Protein AF-A0A9P0JL86-F1 (afdb_monomer_lite)

Structure (mmCIF, N/CA/C/O backbone):
data_AF-A0A9P0JL86-F1
#
_entry.id   AF-A0A9P0JL86-F1
#
loop_
_atom_site.group_PDB
_atom_site.id
_atom_site.type_symbol
_atom_site.label_atom_id
_atom_site.label_alt_id
_atom_site.label_comp_id
_atom_site.label_asym_id
_atom_site.label_entity_id
_atom_site.label_seq_id
_atom_site.pdbx_PDB_ins_code
_atom_site.Cartn_x
_atom_site.Cartn_y
_atom_site.Cartn_z
_atom_site.occupancy
_atom_site.B_iso_or_equiv
_atom_site.auth_seq_id
_atom_site.auth_comp_id
_atom_site.auth_asym_id
_atom_site.auth_atom_id
_atom_site.pdbx_PDB_model_num
ATOM 1 N N . MET A 1 1 ? 15.431 -15.359 -10.790 1.00 41.41 1 MET A N 1
ATOM 2 C CA . MET A 1 1 ? 16.101 -15.589 -9.486 1.00 41.41 1 MET A CA 1
ATOM 3 C C . MET A 1 1 ? 15.650 -14.607 -8.384 1.00 41.41 1 MET A C 1
ATOM 5 O O . MET A 1 1 ? 16.242 -14.587 -7.319 1.00 41.41 1 MET A O 1
ATOM 9 N N . THR A 1 2 ? 14.563 -13.846 -8.585 1.00 38.72 2 THR A N 1
ATOM 10 C CA . THR A 1 2 ? 14.189 -12.687 -7.740 1.00 38.72 2 THR A CA 1
ATOM 11 C C . THR A 1 2 ? 13.014 -12.948 -6.786 1.00 38.72 2 THR A C 1
ATOM 13 O O . THR A 1 2 ? 12.894 -12.293 -5.760 1.00 38.72 2 THR A O 1
ATOM 16 N N . ARG A 1 3 ? 12.164 -13.950 -7.065 1.00 36.25 3 ARG A N 1
ATOM 17 C CA . ARG A 1 3 ? 10.960 -14.235 -6.254 1.00 36.25 3 ARG A CA 1
ATOM 18 C C . ARG A 1 3 ? 11.268 -14.796 -4.859 1.00 36.25 3 ARG A C 1
ATOM 20 O O . ARG A 1 3 ? 10.567 -14.469 -3.912 1.00 36.25 3 ARG A O 1
ATOM 27 N N . LYS A 1 4 ? 12.337 -15.592 -4.713 1.00 30.77 4 LYS A N 1
ATOM 28 C CA . LYS A 1 4 ? 12.736 -16.161 -3.411 1.00 30.77 4 LYS A CA 1
ATOM 29 C C . LYS A 1 4 ? 13.258 -15.094 -2.443 1.00 30.77 4 LYS A C 1
ATOM 31 O O . LYS A 1 4 ? 12.916 -15.156 -1.274 1.00 30.77 4 LYS A O 1
ATOM 36 N N . LEU A 1 5 ? 14.002 -14.092 -2.921 1.00 34.47 5 LEU A N 1
ATOM 37 C CA . LEU A 1 5 ? 14.502 -12.997 -2.077 1.00 34.47 5 LEU A CA 1
ATOM 38 C C . LEU A 1 5 ? 13.373 -12.122 -1.517 1.00 34.47 5 LEU A C 1
ATOM 40 O O . LEU A 1 5 ? 13.412 -11.780 -0.343 1.00 34.47 5 LEU A O 1
ATOM 44 N N . VAL A 1 6 ? 12.343 -11.822 -2.315 1.00 46.56 6 VAL A N 1
ATOM 45 C CA . VAL A 1 6 ? 11.200 -11.009 -1.858 1.00 46.56 6 VAL A CA 1
ATOM 46 C C . VAL A 1 6 ? 10.356 -11.763 -0.827 1.00 46.56 6 VAL A C 1
ATOM 48 O O . VAL A 1 6 ? 9.984 -11.198 0.196 1.00 46.56 6 VAL A O 1
ATOM 51 N N . THR A 1 7 ? 10.103 -13.060 -1.038 1.00 40.50 7 THR A N 1
ATOM 52 C CA . THR A 1 7 ? 9.406 -13.889 -0.041 1.00 40.50 7 THR A CA 1
ATOM 53 C C . THR A 1 7 ? 10.227 -14.055 1.236 1.00 40.50 7 THR A C 1
ATOM 55 O O . THR A 1 7 ? 9.654 -13.988 2.314 1.00 40.50 7 THR A O 1
ATOM 58 N N . ILE A 1 8 ? 11.551 -14.218 1.142 1.00 40.66 8 ILE A N 1
ATOM 59 C CA . ILE A 1 8 ? 12.434 -14.287 2.317 1.00 40.66 8 ILE A CA 1
ATOM 60 C C . ILE A 1 8 ? 12.463 -12.941 3.051 1.00 40.66 8 ILE A C 1
ATOM 62 O O . ILE A 1 8 ? 12.432 -12.936 4.271 1.00 40.66 8 ILE A O 1
ATOM 66 N N . MET A 1 9 ? 12.440 -11.804 2.350 1.00 49.81 9 MET A N 1
ATOM 67 C CA . MET A 1 9 ? 12.365 -10.485 2.986 1.00 49.81 9 MET A CA 1
ATOM 68 C C . MET A 1 9 ? 11.028 -10.290 3.714 1.00 49.81 9 MET A C 1
ATOM 70 O O . MET A 1 9 ? 11.031 -9.918 4.880 1.00 49.81 9 MET A O 1
ATOM 74 N N . ILE A 1 10 ? 9.895 -10.635 3.089 1.00 53.50 10 ILE A N 1
ATOM 75 C CA . ILE A 1 10 ? 8.572 -10.569 3.735 1.00 53.50 10 ILE A CA 1
ATOM 76 C C . ILE A 1 10 ? 8.460 -11.553 4.910 1.00 53.50 10 ILE A C 1
ATOM 78 O O . ILE A 1 10 ? 7.939 -11.179 5.954 1.00 53.50 10 ILE A O 1
ATOM 82 N N . VAL A 1 11 ? 8.965 -12.784 4.785 1.00 48.03 11 VAL A N 1
ATOM 83 C CA . VAL A 1 11 ? 8.927 -13.789 5.864 1.00 48.03 11 VAL A CA 1
ATOM 84 C C . VAL A 1 11 ? 9.895 -13.447 6.996 1.00 48.03 11 VAL A C 1
ATOM 86 O O . VAL A 1 11 ? 9.538 -13.643 8.149 1.00 48.03 11 VAL A O 1
ATOM 89 N N . SER A 1 12 ? 11.074 -12.890 6.716 1.00 46.94 12 SER A N 1
ATOM 90 C CA . SER A 1 12 ? 11.992 -12.412 7.759 1.00 46.94 12 SER A CA 1
ATOM 91 C C . SER A 1 12 ? 11.449 -11.168 8.462 1.00 46.94 12 SER A C 1
ATOM 93 O O . SER A 1 12 ? 11.545 -11.080 9.681 1.00 46.94 12 SER A O 1
ATOM 95 N N . ILE A 1 13 ? 10.801 -10.249 7.736 1.00 52.25 13 ILE A N 1
ATOM 96 C CA . ILE A 1 13 ? 10.115 -9.095 8.335 1.00 52.25 13 ILE A CA 1
ATOM 97 C C . ILE A 1 13 ? 8.924 -9.562 9.186 1.00 52.25 13 ILE A C 1
ATOM 99 O O . ILE A 1 13 ? 8.792 -9.107 10.315 1.00 52.25 13 ILE A O 1
ATOM 103 N N . LEU A 1 14 ? 8.105 -10.511 8.714 1.00 53.22 14 LEU A N 1
ATOM 104 C CA . LEU A 1 14 ? 6.992 -11.102 9.480 1.00 53.22 14 LEU A CA 1
ATOM 105 C C . LEU A 1 14 ? 7.470 -11.963 10.666 1.00 53.22 14 LEU A C 1
ATOM 107 O O . LEU A 1 14 ? 6.828 -11.991 11.712 1.00 53.22 14 LEU A O 1
ATOM 111 N N . GLY A 1 15 ? 8.604 -12.650 10.536 1.00 48.72 15 GLY A N 1
ATOM 112 C CA . GLY A 1 15 ? 9.222 -13.420 11.618 1.00 48.72 15 GLY A CA 1
ATOM 113 C C . GLY A 1 15 ? 9.741 -12.510 12.732 1.00 48.72 15 GLY A C 1
ATOM 114 O O . GLY A 1 15 ? 9.508 -12.776 13.909 1.00 48.72 15 GLY A O 1
ATOM 115 N N . SER A 1 16 ? 10.354 -11.380 12.371 1.00 43.84 16 SER A N 1
ATOM 116 C CA . SER A 1 16 ? 10.725 -10.322 13.318 1.00 43.84 16 SER A CA 1
ATOM 117 C C . SER A 1 16 ? 9.528 -9.483 13.795 1.00 43.84 16 SER A C 1
ATOM 119 O O . SER A 1 16 ? 9.604 -8.895 14.873 1.00 43.84 16 SER A O 1
ATOM 121 N N . MET A 1 17 ? 8.404 -9.469 13.065 1.00 45.88 17 MET A N 1
ATOM 122 C CA . MET A 1 17 ? 7.145 -8.808 13.455 1.00 45.88 17 MET A CA 1
ATOM 123 C C . MET A 1 17 ? 6.531 -9.425 14.720 1.00 45.88 17 MET A C 1
ATOM 125 O O . MET A 1 17 ? 5.893 -8.712 15.490 1.00 45.88 17 MET A O 1
ATOM 129 N N . LEU A 1 18 ? 6.774 -10.715 14.979 1.00 45.78 18 LEU A N 1
ATOM 130 C CA . LEU A 1 18 ? 6.405 -11.368 16.242 1.00 45.78 18 LEU A CA 1
ATOM 131 C C . LEU A 1 18 ? 7.387 -11.065 17.387 1.00 45.78 18 LEU A C 1
ATOM 133 O O . LEU A 1 18 ? 7.000 -11.147 18.548 1.00 45.78 18 LEU A O 1
ATOM 137 N N . LEU A 1 19 ? 8.640 -10.708 17.082 1.00 40.31 19 LEU A N 1
ATOM 138 C CA . LEU A 1 19 ? 9.713 -10.586 18.077 1.00 40.31 19 LEU A CA 1
ATOM 139 C C . LEU A 1 19 ? 9.953 -9.139 18.561 1.00 40.31 19 LEU A C 1
ATOM 141 O O . LEU A 1 19 ? 10.408 -8.951 19.683 1.00 40.31 19 LEU A O 1
ATOM 145 N N . ILE A 1 20 ? 9.647 -8.115 17.748 1.00 40.38 20 ILE A N 1
ATOM 146 C CA . ILE A 1 20 ? 9.993 -6.695 18.019 1.00 40.38 20 ILE A CA 1
ATOM 147 C C . ILE A 1 20 ? 8.745 -5.814 18.262 1.00 40.38 20 ILE A C 1
ATOM 149 O O . ILE A 1 20 ? 8.835 -4.595 18.358 1.00 40.38 20 ILE A O 1
ATOM 153 N N . SER A 1 21 ? 7.557 -6.399 18.456 1.00 47.81 21 SER A N 1
ATOM 154 C CA . SER A 1 21 ? 6.302 -5.660 18.730 1.00 47.81 21 SER A CA 1
ATOM 155 C C . SER A 1 21 ? 6.298 -4.833 20.041 1.00 47.81 21 SER A C 1
ATOM 157 O O . SER A 1 21 ? 5.250 -4.318 20.429 1.00 47.81 21 SER A O 1
ATOM 159 N N . GLY A 1 22 ? 7.432 -4.710 20.740 1.00 44.81 22 GLY A N 1
ATOM 160 C CA . GLY A 1 22 ? 7.537 -4.078 22.054 1.00 44.81 22 GLY A CA 1
ATOM 161 C C . GLY A 1 22 ? 8.251 -2.723 22.125 1.00 44.81 22 GLY A C 1
ATOM 162 O O . GLY A 1 22 ? 8.127 -2.076 23.161 1.00 44.81 22 GLY A O 1
ATOM 163 N N . GLN A 1 23 ? 8.983 -2.261 21.098 1.00 49.69 23 GLN A N 1
ATOM 164 C CA . GLN A 1 23 ? 9.814 -1.049 21.234 1.00 49.69 23 GLN A CA 1
ATOM 165 C C . GLN A 1 23 ? 9.760 -0.099 20.022 1.00 49.69 23 GLN A C 1
ATOM 167 O O . GLN A 1 23 ? 9.887 -0.557 18.888 1.00 49.69 23 GLN A O 1
ATOM 172 N N . PRO A 1 24 ? 9.573 1.222 20.238 1.00 46.50 24 PRO A N 1
ATOM 173 C CA . PRO A 1 24 ? 9.616 2.228 19.178 1.00 46.50 24 PRO A CA 1
ATOM 174 C C . PRO A 1 24 ? 11.054 2.501 18.678 1.00 46.50 24 PRO A C 1
ATOM 176 O O . PRO A 1 24 ? 11.984 2.452 19.488 1.00 46.50 24 PRO A O 1
ATOM 179 N N . PRO A 1 25 ? 11.246 2.861 17.387 1.00 54.84 25 PRO A N 1
ATOM 180 C CA . PRO A 1 25 ? 10.219 3.021 16.353 1.00 54.84 25 PRO A CA 1
ATOM 181 C C . PRO A 1 25 ? 9.699 1.676 15.835 1.00 54.84 25 PRO A C 1
ATOM 183 O O . PRO A 1 25 ? 10.445 0.714 15.673 1.00 54.84 25 PRO A O 1
ATOM 186 N N . SER A 1 26 ? 8.396 1.619 15.559 1.00 69.00 26 SER A N 1
ATOM 187 C CA . SER A 1 26 ? 7.781 0.409 15.003 1.00 69.00 26 SER A CA 1
ATOM 188 C C . SER A 1 26 ? 8.310 0.123 13.591 1.00 69.00 26 SER A C 1
ATOM 190 O O . SER A 1 26 ? 8.666 1.039 12.850 1.00 69.00 26 SER A O 1
ATOM 192 N N . VAL A 1 27 ? 8.308 -1.147 13.176 1.00 69.25 27 VAL A N 1
ATOM 193 C CA . VAL A 1 27 ? 8.761 -1.562 11.831 1.00 69.25 27 VAL A CA 1
ATOM 194 C C . VAL A 1 27 ? 8.044 -0.785 10.720 1.00 69.25 27 VAL A C 1
ATOM 196 O O . VAL A 1 27 ? 8.653 -0.432 9.715 1.00 69.25 27 VAL A O 1
ATOM 199 N N . LEU A 1 28 ? 6.766 -0.450 10.915 1.00 73.81 28 LEU A N 1
ATOM 200 C CA . LEU A 1 28 ? 6.014 0.372 9.971 1.00 73.81 28 LEU A CA 1
ATOM 201 C C . LEU A 1 28 ? 6.612 1.780 9.823 1.00 73.81 28 LEU A C 1
ATOM 203 O O . LEU A 1 28 ? 6.745 2.262 8.705 1.00 73.81 28 LEU A O 1
ATOM 207 N N . GLN A 1 29 ? 7.034 2.414 10.919 1.00 76.06 29 GLN A N 1
ATOM 208 C CA . GLN A 1 29 ? 7.706 3.718 10.855 1.00 76.06 29 GLN A CA 1
ATOM 209 C C . GLN A 1 29 ? 9.051 3.624 10.134 1.00 76.06 29 GLN A C 1
ATOM 211 O O . GLN A 1 29 ? 9.385 4.511 9.353 1.00 76.06 29 GLN A O 1
ATOM 216 N N . GLN A 1 30 ? 9.802 2.534 10.332 1.00 76.56 30 GLN A N 1
ATOM 217 C CA . GLN A 1 30 ? 11.045 2.304 9.588 1.00 76.56 30 GLN A CA 1
ATOM 218 C C . GLN A 1 30 ? 10.792 2.137 8.084 1.00 76.56 30 GLN A C 1
ATOM 220 O O . GLN A 1 30 ? 11.548 2.681 7.283 1.00 76.56 30 GLN A O 1
ATOM 225 N N . LEU A 1 31 ? 9.722 1.434 7.694 1.00 77.94 31 LEU A N 1
ATOM 226 C CA . LEU A 1 31 ? 9.313 1.306 6.292 1.00 77.94 31 LEU A CA 1
ATOM 227 C C . LEU A 1 31 ? 8.857 2.648 5.699 1.00 77.94 31 LEU A C 1
ATOM 229 O O . LEU A 1 31 ? 9.196 2.947 4.557 1.00 77.94 31 LEU A O 1
ATOM 233 N N . CYS A 1 32 ? 8.135 3.474 6.461 1.00 78.62 32 CYS A N 1
ATOM 234 C CA . CYS A 1 32 ? 7.745 4.818 6.025 1.00 78.62 32 CYS A CA 1
ATOM 235 C C . CYS A 1 32 ? 8.935 5.788 5.940 1.00 78.62 32 CYS A C 1
ATOM 237 O O . CYS A 1 32 ? 8.934 6.672 5.092 1.00 78.62 32 CYS A O 1
ATOM 239 N N . SER A 1 33 ? 9.965 5.595 6.771 1.00 80.06 33 SER A N 1
ATOM 240 C CA . SER A 1 33 ? 11.215 6.372 6.757 1.00 80.06 33 SER A CA 1
ATOM 241 C C . SER A 1 33 ? 12.189 5.960 5.645 1.00 80.06 33 SER A C 1
ATOM 243 O O . SER A 1 33 ? 13.289 6.512 5.561 1.00 80.06 33 SER A O 1
ATOM 245 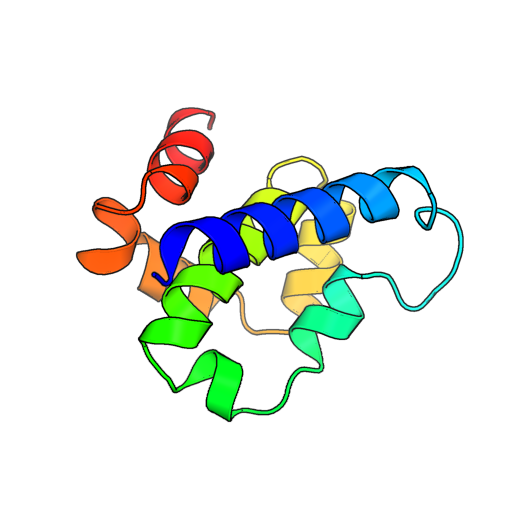N N . LEU A 1 34 ? 11.838 4.98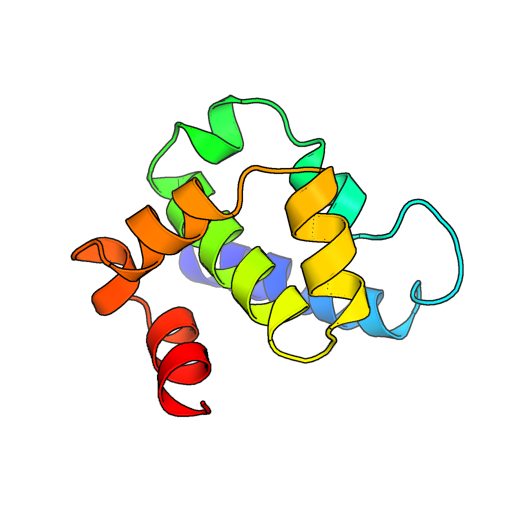0 4.802 1.00 81.31 34 LEU A N 1
ATOM 246 C CA . LEU A 1 34 ? 12.676 4.601 3.667 1.00 81.31 34 LEU A CA 1
ATOM 247 C C . LEU A 1 34 ? 12.860 5.784 2.702 1.00 81.31 34 LEU A C 1
ATOM 249 O O . LEU A 1 34 ? 11.970 6.619 2.547 1.00 81.31 34 LEU A O 1
ATOM 253 N N . PRO A 1 35 ? 14.011 5.877 2.020 1.00 80.94 35 PRO A N 1
ATOM 254 C CA . PRO A 1 35 ? 14.257 6.985 1.115 1.00 80.94 35 PRO A CA 1
ATOM 255 C C . PRO A 1 35 ? 13.318 6.935 -0.099 1.00 80.94 35 PRO A C 1
ATOM 257 O O . PRO A 1 35 ? 12.884 5.870 -0.543 1.00 80.94 35 PRO A O 1
ATOM 260 N N . PHE A 1 36 ? 13.067 8.104 -0.691 1.00 79.50 36 PHE A N 1
ATOM 261 C CA . PHE A 1 36 ? 12.137 8.306 -1.810 1.00 79.50 36 PHE A CA 1
ATOM 262 C C . PHE A 1 36 ? 12.219 7.291 -2.977 1.00 79.50 36 PHE A C 1
ATOM 264 O O . PHE A 1 36 ? 11.166 6.941 -3.515 1.00 79.50 36 PHE A O 1
ATOM 271 N N . PRO A 1 37 ? 13.393 6.744 -3.367 1.00 76.81 37 PRO A N 1
ATOM 272 C CA . PRO A 1 37 ? 13.473 5.729 -4.418 1.00 76.81 37 PRO A CA 1
ATOM 273 C C . PRO A 1 37 ? 12.629 4.480 -4.144 1.00 76.81 37 PRO A C 1
ATOM 275 O O . PRO A 1 37 ? 12.129 3.879 -5.086 1.00 76.81 37 PRO A O 1
ATOM 278 N N . TYR A 1 38 ? 12.406 4.109 -2.882 1.00 80.94 38 TYR A N 1
ATOM 279 C CA . TYR A 1 38 ? 11.550 2.968 -2.544 1.00 80.94 38 TYR A CA 1
ATOM 280 C C . TYR A 1 38 ? 10.076 3.209 -2.882 1.00 80.94 38 TYR A C 1
ATOM 282 O O . TYR A 1 38 ? 9.342 2.261 -3.150 1.00 80.94 38 TYR A O 1
ATOM 290 N N . PHE A 1 39 ? 9.664 4.475 -2.906 1.00 82.56 39 PHE A N 1
ATOM 291 C CA . PHE A 1 39 ? 8.320 4.895 -3.282 1.00 82.56 39 PHE A CA 1
ATOM 292 C C . PHE A 1 39 ? 8.208 5.215 -4.775 1.00 82.56 39 PHE A C 1
ATOM 294 O O . PHE A 1 39 ? 7.146 5.045 -5.355 1.00 82.56 39 PHE A O 1
ATOM 301 N N . SER A 1 40 ? 9.296 5.645 -5.415 1.00 82.50 40 SER A N 1
ATOM 302 C CA . SER A 1 40 ? 9.282 6.025 -6.836 1.00 82.50 40 SER A CA 1
ATOM 303 C C . SER A 1 40 ? 9.613 4.898 -7.805 1.00 82.50 40 SER A C 1
ATOM 305 O O . SER A 1 40 ? 9.197 4.939 -8.959 1.00 82.50 40 SER A O 1
ATOM 307 N N . VAL A 1 41 ? 10.392 3.903 -7.382 1.00 84.94 41 VAL A N 1
ATOM 308 C CA . VAL A 1 41 ? 10.782 2.790 -8.249 1.00 84.94 41 VAL A CA 1
ATOM 309 C C . VAL A 1 41 ? 9.680 1.742 -8.227 1.00 84.94 41 VAL A C 1
ATOM 311 O O . VAL A 1 41 ? 9.447 1.125 -7.191 1.00 84.94 41 VAL A O 1
ATOM 314 N N . GLU A 1 42 ? 9.062 1.496 -9.384 1.00 82.12 42 GLU A N 1
ATOM 315 C CA . GLU A 1 42 ? 7.947 0.553 -9.551 1.00 82.12 42 GLU A CA 1
ATOM 316 C C . GLU A 1 42 ? 8.225 -0.813 -8.908 1.00 82.12 42 GLU A C 1
ATOM 318 O O . GLU A 1 42 ? 7.401 -1.333 -8.172 1.00 82.12 42 GLU A O 1
ATOM 323 N N . SER A 1 43 ? 9.420 -1.379 -9.085 1.00 82.44 43 SER A N 1
ATOM 324 C CA . SER A 1 43 ? 9.759 -2.689 -8.513 1.00 82.44 43 SER A CA 1
ATOM 325 C C . SER A 1 43 ? 9.863 -2.705 -6.982 1.00 82.44 43 SER A C 1
ATOM 327 O O . SER A 1 43 ? 9.584 -3.736 -6.368 1.00 82.44 43 SER A O 1
ATOM 329 N N . LEU A 1 44 ? 10.252 -1.588 -6.360 1.00 82.88 44 LEU A N 1
ATOM 330 C CA . LEU A 1 44 ? 10.329 -1.450 -4.903 1.00 82.88 44 LEU A CA 1
ATOM 331 C C . LEU A 1 44 ? 8.954 -1.129 -4.323 1.00 82.88 44 LEU A C 1
ATOM 333 O O . LEU A 1 44 ? 8.530 -1.761 -3.355 1.00 82.88 44 LEU A O 1
ATOM 337 N N . SER A 1 45 ? 8.237 -0.203 -4.953 1.00 84.44 45 SER A N 1
ATOM 338 C CA . SER A 1 45 ? 6.913 0.237 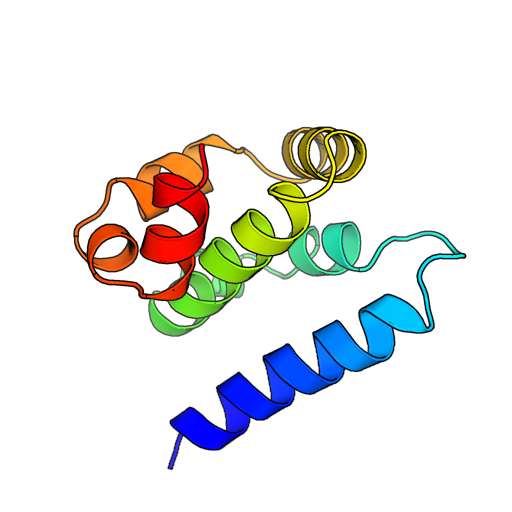-4.536 1.00 84.44 45 SER A CA 1
ATOM 339 C C . SER A 1 45 ? 5.878 -0.890 -4.664 1.00 84.44 45 SER A C 1
ATOM 341 O O . SER A 1 45 ? 5.066 -1.091 -3.759 1.00 84.44 45 SER A O 1
ATOM 343 N N . TYR A 1 46 ? 6.018 -1.744 -5.686 1.00 84.00 46 TYR A N 1
ATOM 344 C CA . TYR A 1 46 ? 5.222 -2.961 -5.886 1.00 84.00 46 TYR A CA 1
ATOM 345 C C . TYR A 1 46 ? 5.382 -3.999 -4.766 1.00 84.00 46 TYR A C 1
ATOM 347 O O . TYR A 1 46 ? 4.533 -4.872 -4.617 1.00 84.00 46 TYR A O 1
ATOM 355 N N . VAL A 1 47 ? 6.439 -3.915 -3.953 1.00 81.38 47 VAL A N 1
ATOM 356 C CA . VAL A 1 47 ? 6.617 -4.751 -2.752 1.00 81.38 47 VAL A CA 1
ATOM 357 C C . VAL A 1 47 ? 6.263 -3.969 -1.487 1.00 81.38 47 VAL A C 1
ATOM 359 O O . VAL A 1 47 ? 5.606 -4.502 -0.590 1.00 81.38 47 VAL A O 1
ATOM 362 N N . LEU A 1 48 ? 6.670 -2.703 -1.408 1.00 83.62 48 LEU A N 1
ATOM 363 C CA . LEU A 1 48 ? 6.504 -1.861 -0.229 1.00 83.62 48 LEU A CA 1
ATOM 364 C C . LEU A 1 48 ? 5.032 -1.556 0.059 1.00 83.62 48 LEU A C 1
ATOM 366 O O . LEU A 1 48 ? 4.566 -1.794 1.172 1.00 83.62 48 LEU A O 1
ATOM 370 N N . TYR A 1 49 ? 4.278 -1.094 -0.938 1.00 86.38 49 TYR A N 1
ATOM 371 C CA . TYR A 1 49 ? 2.872 -0.720 -0.779 1.00 86.38 49 TYR A CA 1
ATOM 372 C C . TYR A 1 49 ? 1.965 -1.860 -0.304 1.00 86.38 49 TYR A C 1
ATOM 374 O O . TYR A 1 49 ? 1.270 -1.673 0.699 1.00 86.38 49 TYR A O 1
ATOM 382 N N . PRO A 1 50 ? 1.971 -3.060 -0.921 1.00 84.06 50 PRO A N 1
ATOM 383 C CA . PRO A 1 50 ? 1.161 -4.162 -0.413 1.00 84.06 50 PRO A CA 1
ATOM 384 C C . PRO A 1 50 ? 1.603 -4.622 0.980 1.00 84.06 50 PRO A C 1
ATOM 386 O O . PRO A 1 50 ? 0.766 -5.096 1.746 1.00 84.06 50 PRO A O 1
ATOM 389 N N . THR A 1 51 ? 2.884 -4.466 1.331 1.00 80.56 51 THR A N 1
ATOM 390 C CA . THR A 1 51 ? 3.387 -4.777 2.679 1.00 80.56 51 THR A CA 1
ATOM 391 C C . THR A 1 51 ? 2.846 -3.788 3.712 1.00 80.56 51 THR A C 1
ATOM 393 O O . THR A 1 51 ? 2.330 -4.209 4.745 1.00 80.56 51 THR A O 1
ATOM 396 N N . LEU A 1 52 ? 2.878 -2.484 3.417 1.00 80.94 52 LEU A N 1
ATOM 397 C CA . LEU A 1 52 ? 2.302 -1.443 4.276 1.00 80.94 52 LEU A CA 1
ATOM 398 C C . LEU A 1 52 ? 0.791 -1.638 4.462 1.00 80.94 52 LEU A C 1
ATOM 400 O O . LEU A 1 52 ? 0.300 -1.587 5.592 1.00 80.94 52 LEU A O 1
ATOM 404 N N . LEU A 1 53 ? 0.070 -1.937 3.375 1.00 81.06 53 LEU A N 1
ATOM 405 C CA . LEU A 1 53 ? -1.356 -2.275 3.416 1.00 81.06 53 LEU A CA 1
ATOM 406 C C . LEU A 1 53 ? -1.617 -3.505 4.295 1.00 81.06 53 LEU A C 1
ATOM 408 O O . LEU A 1 53 ? -2.526 -3.474 5.121 1.00 81.06 53 LEU A O 1
ATOM 412 N N . ALA A 1 54 ? -0.804 -4.559 4.179 1.00 77.88 54 ALA A N 1
ATOM 413 C CA . ALA A 1 54 ? -0.942 -5.767 4.994 1.00 77.88 54 ALA A CA 1
ATOM 414 C C . ALA A 1 54 ? -0.721 -5.487 6.488 1.00 77.88 54 ALA A C 1
ATOM 416 O O . ALA A 1 54 ? -1.476 -5.984 7.324 1.00 77.88 54 ALA A O 1
ATOM 417 N N . CYS A 1 55 ? 0.282 -4.670 6.825 1.00 73.19 55 CYS A N 1
ATOM 418 C CA . CYS A 1 55 ? 0.548 -4.265 8.205 1.00 73.19 55 CYS A CA 1
ATOM 419 C C . CYS A 1 55 ? -0.603 -3.437 8.797 1.00 73.19 55 CYS A C 1
ATOM 421 O O . CYS A 1 55 ? -0.913 -3.580 9.977 1.00 73.19 55 CYS A O 1
ATOM 423 N N . CYS A 1 56 ? -1.254 -2.601 7.986 1.00 73.69 56 CYS A N 1
ATOM 424 C CA . CYS A 1 56 ? -2.374 -1.763 8.420 1.00 73.69 56 CYS A CA 1
ATOM 425 C C . CYS A 1 56 ? -3.704 -2.523 8.504 1.00 73.69 56 CYS A C 1
ATOM 427 O O . CYS A 1 56 ? -4.523 -2.225 9.370 1.00 73.69 56 CYS A O 1
ATOM 429 N N . ALA A 1 57 ? -3.903 -3.537 7.658 1.00 71.00 57 ALA A N 1
ATOM 430 C CA . ALA A 1 57 ? -5.150 -4.300 7.572 1.00 71.00 57 ALA A CA 1
ATOM 431 C C . ALA A 1 57 ? -5.525 -5.045 8.863 1.00 71.00 57 ALA A C 1
ATOM 433 O O . ALA A 1 57 ? -6.688 -5.378 9.063 1.00 71.00 57 ALA A O 1
ATOM 434 N N . ASN A 1 58 ? -4.555 -5.331 9.734 1.00 63.44 58 ASN A N 1
ATOM 435 C CA . ASN A 1 58 ? -4.782 -6.107 10.952 1.00 63.44 58 ASN A CA 1
ATOM 436 C C . ASN A 1 58 ? -4.813 -5.249 12.231 1.00 63.44 58 ASN A C 1
ATOM 438 O O . ASN A 1 58 ? -4.983 -5.809 13.313 1.00 63.44 58 ASN A O 1
ATOM 442 N N . ASN A 1 59 ? -4.603 -3.925 12.140 1.00 67.25 59 ASN A N 1
ATOM 443 C CA . ASN A 1 59 ? -4.571 -3.037 13.306 1.00 67.25 59 ASN A CA 1
ATOM 444 C C . ASN A 1 59 ? -4.814 -1.552 12.942 1.00 67.25 59 ASN A C 1
ATOM 446 O O . ASN A 1 59 ? -4.042 -0.923 12.210 1.00 67.25 59 ASN A O 1
ATOM 450 N N . GLU A 1 60 ? -5.855 -0.952 13.525 1.00 75.31 60 GLU A N 1
ATOM 451 C CA . GLU A 1 60 ? -6.200 0.468 13.353 1.00 75.31 60 GLU A CA 1
ATOM 452 C C . GLU A 1 60 ? -5.120 1.429 13.879 1.00 75.31 60 GLU A C 1
ATOM 454 O O . GLU A 1 60 ? -4.932 2.520 13.328 1.00 75.31 60 GLU A O 1
ATOM 459 N N . GLN A 1 61 ? -4.357 1.024 14.902 1.00 74.25 61 GLN A N 1
ATOM 460 C CA . GLN A 1 61 ? -3.215 1.799 15.404 1.00 74.25 61 GLN A CA 1
ATOM 461 C C . GLN A 1 61 ? -2.150 1.943 14.318 1.00 74.25 61 GLN A C 1
ATOM 463 O O . GLN A 1 61 ? -1.654 3.036 14.055 1.00 74.25 61 GLN A O 1
ATOM 468 N N . THR A 1 62 ? -1.848 0.847 13.625 1.00 75.12 62 THR A N 1
ATOM 469 C CA . THR A 1 62 ? -0.866 0.818 12.542 1.00 75.12 62 THR A CA 1
ATOM 470 C C . THR A 1 62 ? -1.335 1.646 11.349 1.00 75.12 62 THR A C 1
ATOM 472 O O . THR A 1 62 ? -0.546 2.399 10.784 1.00 75.12 62 THR A O 1
ATOM 475 N N . THR A 1 63 ? -2.635 1.612 11.042 1.00 80.88 63 THR A N 1
ATOM 476 C CA . THR A 1 63 ? -3.250 2.499 10.040 1.00 80.88 63 THR A CA 1
ATOM 477 C C . THR A 1 63 ? -3.110 3.977 10.417 1.00 80.88 63 THR A C 1
ATOM 479 O O . THR A 1 63 ? -2.823 4.814 9.562 1.00 80.88 63 THR A O 1
ATOM 482 N N . SER A 1 64 ? -3.285 4.317 11.695 1.00 82.31 64 SER A N 1
ATOM 483 C CA . SER A 1 64 ? -3.138 5.696 12.178 1.00 82.31 64 SER A CA 1
ATOM 484 C C . SER A 1 64 ? -1.691 6.184 12.126 1.00 82.31 64 SER A C 1
ATOM 486 O O . SER A 1 64 ? -1.456 7.336 11.769 1.00 82.31 64 SER A O 1
ATOM 488 N N . ILE A 1 65 ? -0.719 5.324 12.447 1.00 81.88 65 ILE A N 1
ATOM 489 C CA . ILE A 1 65 ? 0.711 5.634 12.299 1.00 81.88 65 ILE A CA 1
ATOM 490 C C . ILE A 1 65 ? 1.043 5.821 10.821 1.00 81.88 65 ILE A C 1
ATOM 492 O O . ILE A 1 65 ? 1.633 6.829 10.457 1.00 81.88 65 ILE A O 1
ATOM 496 N N . LEU A 1 66 ? 0.598 4.908 9.955 1.00 82.19 66 LEU A N 1
ATOM 497 C CA . LEU A 1 66 ? 0.830 4.998 8.517 1.00 82.19 66 LEU A CA 1
ATOM 498 C C . LEU A 1 66 ? 0.359 6.341 7.961 1.00 82.19 66 LEU A C 1
ATOM 500 O O . LEU A 1 66 ? 1.138 7.001 7.294 1.00 82.19 66 LEU A O 1
ATOM 504 N N . LYS A 1 67 ? -0.863 6.775 8.303 1.00 82.31 67 LYS A N 1
ATOM 505 C CA . LYS A 1 67 ? -1.423 8.074 7.888 1.00 82.31 67 LYS A CA 1
ATOM 506 C C . LYS A 1 67 ? -0.618 9.283 8.379 1.00 82.31 67 LYS A C 1
ATOM 508 O O . LYS A 1 67 ? -0.708 10.343 7.768 1.00 82.31 67 LYS A O 1
ATOM 513 N N . LYS A 1 68 ? 0.107 9.153 9.496 1.00 83.31 68 LYS A N 1
ATOM 514 C CA . LYS A 1 68 ? 0.973 10.212 10.040 1.00 83.31 68 LYS A CA 1
ATOM 515 C C . LYS A 1 68 ? 2.341 10.243 9.369 1.00 83.31 68 LYS A C 1
ATOM 517 O O . LYS A 1 68 ? 2.872 11.322 9.145 1.00 83.31 68 LYS A O 1
ATOM 522 N N . GLU A 1 69 ? 2.903 9.075 9.084 1.00 83.69 69 GLU A N 1
ATOM 523 C CA . GLU A 1 69 ? 4.248 8.944 8.520 1.00 83.69 69 GLU A CA 1
ATOM 524 C C . GLU A 1 69 ? 4.253 9.089 6.991 1.00 83.69 69 GLU A C 1
ATOM 526 O O . GLU A 1 69 ? 5.225 9.561 6.409 1.00 83.69 69 GLU A O 1
ATOM 531 N N . LEU A 1 70 ? 3.173 8.673 6.324 1.00 82.75 70 LEU A N 1
ATOM 532 C CA . LEU A 1 70 ? 3.063 8.630 4.872 1.00 82.75 70 LEU A CA 1
ATOM 533 C C . LEU A 1 70 ? 1.633 8.952 4.410 1.00 82.75 70 LEU A C 1
ATOM 535 O O . LEU A 1 70 ? 0.642 8.607 5.052 1.00 82.75 70 LEU A O 1
ATOM 539 N N . SER A 1 71 ? 1.507 9.598 3.251 1.00 81.44 71 SER A N 1
ATOM 540 C CA . SER A 1 71 ? 0.193 9.886 2.673 1.00 81.44 71 SER A CA 1
ATOM 541 C C . SER A 1 71 ? -0.491 8.601 2.204 1.00 81.44 71 SER A C 1
ATOM 543 O O . SER A 1 71 ? -0.067 7.981 1.226 1.00 81.44 71 SER A O 1
ATOM 545 N N . TYR A 1 72 ? -1.584 8.221 2.873 1.00 81.31 72 TYR A N 1
ATOM 546 C CA . TYR A 1 72 ? -2.374 7.032 2.528 1.00 81.31 72 TYR A CA 1
ATOM 547 C C . TYR A 1 72 ? -2.883 7.060 1.076 1.00 81.31 72 TYR A C 1
ATOM 549 O O . TYR A 1 72 ? -3.097 6.002 0.494 1.00 81.31 72 TYR A O 1
ATOM 557 N N . SER A 1 73 ? -3.008 8.247 0.467 1.00 83.62 73 SER A N 1
ATOM 558 C CA . SER A 1 73 ? -3.402 8.411 -0.937 1.00 83.62 73 SER A CA 1
ATOM 559 C C . SER A 1 73 ? -2.529 7.605 -1.895 1.00 83.62 73 SER A C 1
ATOM 561 O O . SER A 1 73 ? -3.065 6.939 -2.762 1.00 83.62 73 SER A O 1
ATOM 563 N N . ILE A 1 74 ? -1.211 7.552 -1.681 1.00 84.88 74 ILE A N 1
ATOM 564 C CA . ILE A 1 74 ? -0.293 6.816 -2.568 1.00 84.88 74 ILE A CA 1
ATOM 565 C C . ILE A 1 74 ? -0.584 5.305 -2.548 1.00 84.88 74 ILE A C 1
ATOM 567 O O . ILE A 1 74 ? -0.451 4.614 -3.558 1.00 84.88 74 ILE A O 1
ATOM 571 N N . LEU A 1 75 ? -0.987 4.776 -1.391 1.00 85.12 75 LEU A N 1
ATOM 572 C CA . LEU A 1 75 ? -1.371 3.370 -1.258 1.00 85.12 75 LEU A CA 1
ATOM 573 C C . LEU A 1 75 ? -2.732 3.099 -1.889 1.00 85.12 75 LEU A C 1
ATOM 575 O O . LEU A 1 75 ? -2.930 2.022 -2.449 1.00 85.12 75 LEU A O 1
ATOM 579 N N . ASP A 1 76 ? -3.648 4.061 -1.797 1.00 85.69 76 ASP A N 1
ATOM 580 C CA . ASP A 1 76 ? -4.955 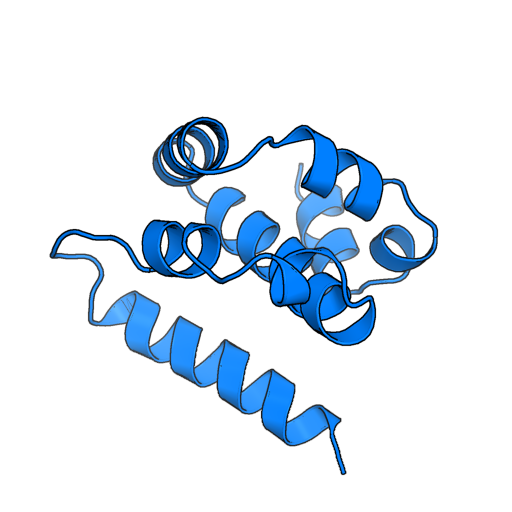3.998 -2.444 1.00 85.69 76 ASP A CA 1
ATO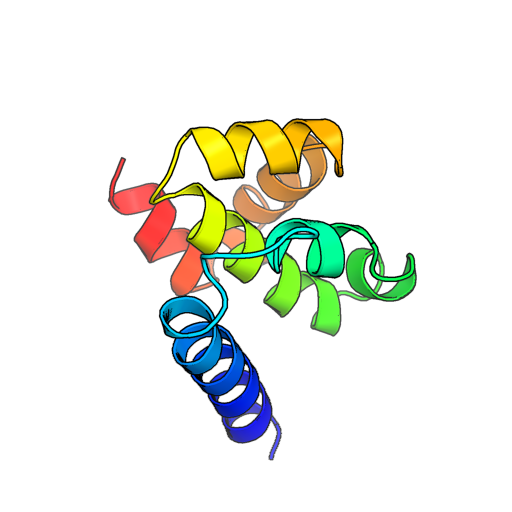M 581 C C . ASP A 1 76 ? -4.812 4.033 -3.972 1.00 85.69 76 ASP A C 1
ATOM 583 O O . ASP A 1 76 ? -5.348 3.167 -4.661 1.00 85.69 76 ASP A O 1
ATOM 587 N N . ASP A 1 77 ? -3.978 4.936 -4.492 1.00 88.19 77 ASP A N 1
ATOM 588 C CA . ASP A 1 77 ? -3.609 5.021 -5.905 1.00 88.19 77 ASP A CA 1
ATOM 589 C C . ASP A 1 77 ? -2.992 3.704 -6.387 1.00 88.19 77 ASP A C 1
ATOM 591 O O . ASP A 1 77 ? -3.412 3.148 -7.405 1.00 88.19 77 ASP A O 1
ATOM 595 N N . PHE A 1 78 ? -2.044 3.139 -5.630 1.00 87.62 78 PHE A N 1
ATOM 596 C CA . PHE A 1 78 ? -1.462 1.841 -5.966 1.00 87.62 78 PHE A CA 1
ATOM 597 C C . PHE A 1 78 ? -2.505 0.722 -5.938 1.00 87.62 78 PHE A C 1
ATOM 599 O O . PHE A 1 78 ? -2.575 -0.060 -6.882 1.00 87.62 78 PHE A O 1
ATOM 606 N N . SER A 1 79 ? -3.334 0.649 -4.896 1.00 85.44 79 SER A N 1
ATOM 607 C CA . SER A 1 79 ? -4.414 -0.337 -4.766 1.00 85.44 79 SER A CA 1
ATOM 608 C C . SER A 1 79 ? -5.399 -0.272 -5.940 1.00 85.44 79 SER A C 1
ATOM 610 O O . SER A 1 79 ? -5.838 -1.308 -6.442 1.00 85.44 79 SER A O 1
ATOM 612 N N . ASN A 1 80 ? -5.712 0.938 -6.410 1.00 86.38 80 ASN A N 1
ATOM 613 C CA . ASN A 1 80 ? -6.622 1.183 -7.525 1.00 86.38 80 ASN A CA 1
ATOM 614 C C . ASN A 1 80 ? -5.967 1.059 -8.907 1.00 86.38 80 ASN A C 1
ATOM 616 O O . ASN A 1 80 ? -6.685 0.875 -9.900 1.00 86.38 80 ASN A O 1
ATOM 620 N N . SER A 1 81 ? -4.638 1.117 -8.986 1.00 88.62 81 SER A N 1
ATOM 621 C CA . SER A 1 81 ? -3.883 0.887 -10.220 1.00 88.62 81 SER A CA 1
ATOM 622 C C . SER A 1 81 ? -4.033 -0.552 -10.727 1.00 88.62 81 SER A C 1
ATOM 624 O O . SER A 1 81 ? -4.360 -1.470 -9.971 1.00 88.62 81 SER A O 1
ATOM 626 N N . GLU A 1 82 ? -3.763 -0.775 -12.015 1.00 85.94 82 GLU A N 1
ATOM 627 C CA . GLU A 1 82 ? -3.751 -2.124 -12.603 1.00 85.94 82 GLU A CA 1
ATOM 628 C C . GLU A 1 82 ? -2.749 -3.040 -11.883 1.00 85.94 82 GLU A C 1
ATOM 630 O O . GLU A 1 82 ? -3.090 -4.162 -11.510 1.00 85.94 82 GLU A O 1
ATOM 635 N N . ALA A 1 83 ? -1.564 -2.518 -11.558 1.00 84.38 83 ALA A N 1
ATOM 636 C CA . ALA A 1 83 ? -0.518 -3.236 -10.838 1.00 84.38 83 ALA A CA 1
ATOM 637 C C . ALA A 1 83 ? -0.984 -3.732 -9.454 1.00 84.38 83 ALA A C 1
ATOM 639 O O . ALA A 1 83 ? -0.816 -4.907 -9.115 1.00 84.38 83 ALA A O 1
ATOM 640 N N . GLY A 1 84 ? -1.612 -2.866 -8.654 1.00 83.38 84 GLY A N 1
ATOM 641 C CA . GLY A 1 84 ? -2.131 -3.247 -7.337 1.00 83.38 84 GLY A CA 1
ATOM 642 C C . GLY A 1 84 ? -3.335 -4.178 -7.427 1.00 83.38 84 GLY A C 1
ATOM 643 O O . GLY A 1 84 ? -3.399 -5.165 -6.691 1.00 83.38 84 GLY A O 1
ATOM 644 N N . LYS A 1 85 ? -4.239 -3.943 -8.383 1.00 84.50 85 LYS A N 1
ATOM 645 C CA . LYS A 1 85 ? -5.383 -4.826 -8.642 1.00 84.50 85 LYS A CA 1
ATOM 646 C C . LYS A 1 85 ? -4.957 -6.223 -9.043 1.00 84.50 85 LYS A C 1
ATOM 648 O O . LYS A 1 85 ? -5.657 -7.159 -8.679 1.00 84.50 85 LYS A O 1
ATOM 653 N N . GLU A 1 86 ? -3.848 -6.402 -9.755 1.00 84.44 86 GLU A N 1
ATOM 654 C CA . GLU A 1 86 ? -3.305 -7.723 -10.089 1.00 84.44 86 GLU A CA 1
ATOM 655 C C . GLU A 1 86 ? -2.506 -8.357 -8.939 1.00 84.44 86 GLU A C 1
ATOM 657 O O . GLU A 1 86 ? -2.400 -9.589 -8.854 1.00 84.44 86 GLU A O 1
ATOM 662 N N . HIS A 1 87 ? -2.018 -7.546 -7.998 1.00 83.44 87 HIS A N 1
ATOM 663 C CA . HIS A 1 87 ? -1.191 -7.998 -6.889 1.00 83.44 87 HIS A CA 1
ATOM 664 C C . HIS A 1 87 ? -1.967 -8.889 -5.903 1.00 83.44 87 HIS A C 1
ATOM 666 O O . HIS A 1 87 ? -2.919 -8.482 -5.234 1.00 83.44 87 HIS A O 1
ATOM 672 N N . ARG A 1 88 ? -1.500 -10.134 -5.725 1.00 78.06 88 ARG A N 1
ATOM 673 C CA . AR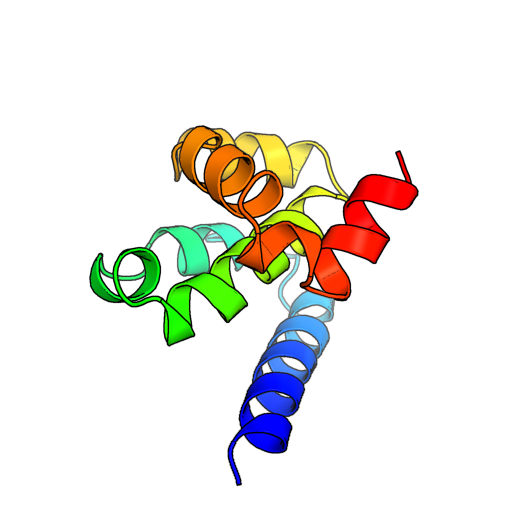G A 1 88 ? -2.181 -11.154 -4.903 1.00 78.06 88 ARG A CA 1
ATOM 674 C C . ARG A 1 88 ? -2.407 -10.725 -3.448 1.00 78.06 88 ARG A C 1
ATOM 676 O O . ARG A 1 88 ? -3.470 -11.004 -2.907 1.00 78.06 88 ARG A O 1
ATOM 683 N N . LEU A 1 89 ? -1.434 -10.051 -2.824 1.00 74.06 89 LEU A N 1
ATOM 684 C CA . LEU A 1 89 ? -1.584 -9.540 -1.452 1.00 74.06 89 LEU A CA 1
ATOM 685 C C . LEU A 1 89 ? -2.680 -8.470 -1.347 1.00 74.06 89 LEU A C 1
ATOM 687 O O . LEU A 1 89 ? -3.528 -8.583 -0.470 1.00 74.06 89 LEU A O 1
ATOM 691 N N . VAL A 1 90 ? -2.719 -7.498 -2.266 1.00 80.56 90 VAL A N 1
ATOM 692 C CA . VAL A 1 90 ? -3.749 -6.446 -2.281 1.00 80.56 90 VAL A CA 1
ATOM 693 C C . VAL A 1 90 ? -5.128 -7.069 -2.467 1.00 80.56 90 VAL A C 1
ATOM 695 O O . VAL A 1 90 ? -6.021 -6.796 -1.674 1.00 80.56 90 VAL A O 1
ATOM 698 N N . LYS A 1 91 ? -5.283 -8.008 -3.415 1.00 80.75 91 LYS A N 1
ATOM 699 C CA . LYS A 1 91 ? -6.534 -8.771 -3.588 1.00 80.75 91 LYS A CA 1
ATOM 700 C C . LYS A 1 91 ? -6.988 -9.457 -2.300 1.00 80.75 91 LYS A C 1
ATOM 702 O O . LYS A 1 91 ? -8.178 -9.470 -2.007 1.00 80.75 91 LYS A O 1
ATOM 707 N N . MET A 1 92 ? -6.063 -10.055 -1.548 1.00 75.56 92 MET A N 1
ATOM 708 C CA . MET A 1 92 ? -6.392 -10.732 -0.290 1.00 75.56 92 MET A CA 1
ATOM 709 C C . MET A 1 92 ? -6.785 -9.758 0.822 1.00 75.56 92 MET A C 1
ATOM 711 O O . MET A 1 92 ? -7.630 -10.106 1.638 1.00 75.56 92 MET A O 1
ATOM 715 N N . ILE A 1 93 ? -6.184 -8.568 0.853 1.00 74.88 93 ILE A N 1
ATOM 716 C CA . ILE A 1 93 ? -6.479 -7.530 1.846 1.00 74.88 93 ILE A CA 1
ATOM 717 C C . ILE A 1 93 ? -7.825 -6.870 1.536 1.00 74.88 93 ILE A C 1
ATOM 719 O O . ILE A 1 93 ? -8.695 -6.845 2.397 1.00 74.88 93 ILE A O 1
ATOM 723 N N . VAL A 1 94 ? -8.027 -6.413 0.296 1.00 70.75 94 VAL A N 1
ATOM 724 C CA . VAL A 1 94 ? -9.248 -5.714 -0.142 1.00 70.75 94 VAL A CA 1
ATOM 725 C C . VAL A 1 94 ? -10.475 -6.619 -0.067 1.00 70.75 94 VAL A C 1
ATOM 727 O O . VAL A 1 94 ? -11.531 -6.171 0.348 1.00 70.75 94 VAL A O 1
ATOM 730 N N . LYS A 1 95 ? -10.355 -7.906 -0.417 1.00 62.84 95 LYS A N 1
ATOM 731 C CA . LYS A 1 95 ? -11.488 -8.850 -0.385 1.00 62.84 95 LYS A CA 1
ATOM 732 C C . LYS A 1 95 ? -11.926 -9.240 1.036 1.00 62.84 95 LYS A C 1
ATOM 734 O O . LYS A 1 95 ? -12.945 -9.905 1.192 1.00 62.84 95 LYS A O 1
ATOM 739 N N . LYS A 1 96 ? -11.124 -8.924 2.057 1.00 51.31 96 LYS A N 1
ATOM 740 C CA . LYS A 1 96 ? -11.413 -9.275 3.455 1.00 51.31 96 LYS A CA 1
ATOM 741 C C . LYS A 1 96 ? -12.237 -8.197 4.179 1.00 51.31 96 LYS A C 1
ATOM 743 O O . LYS A 1 96 ? -12.720 -8.482 5.273 1.00 51.31 96 LYS A O 1
ATOM 748 N N . THR A 1 97 ? -12.391 -7.018 3.578 1.00 44.41 97 THR A N 1
ATOM 749 C CA . THR A 1 97 ? -13.239 -5.912 4.048 1.00 44.41 97 THR A CA 1
ATOM 750 C C . THR A 1 97 ? -14.555 -5.913 3.282 1.00 44.41 97 THR A C 1
ATOM 752 O O . THR A 1 97 ? -15.591 -5.639 3.920 1.00 44.41 97 THR A O 1
#

Secondary structure (DSSP, 8-state):
--HHHHHHHHHHHHHHHTTSTTSSSPHHHHHHTS-THHHHSHHHHHHHHHHHHHHHHT-HHHHHHHHHHS-HHHHHHHHHSHHHHH-HHHHHHHTT-

pLDDT: mean 70.25, std 16.63, range [30.77, 88.62]

Organism: Acanthoscelides obtectus (NCBI:txid200917)

Foldseek 3Di:
DPPVVLVCVLVVVVVCLVVVVPDPPDPLLVLLPDDCCLLVPPVNVLSSLLSLLVQCLVDVVSVVVCVVSDPCVSSVVLCPDPSNVPRPSSVVSVVVD

Sequence (97 aa):
MTRKLVTIMIVSILGSMLLISGQPPSVLQQLCSLPFPYFSVESLSYVLYPTLLACCANNEQTTSILKKELSYSILDDFSNSEAGKEHRLVKMIVKKT

Radius of gyration: 13.0 Å; chains: 1; bounding box: 29×26×35 Å